Protein AF-A0A1X7UDE9-F1 (afdb_monomer)

pLDDT: mean 81.7, std 15.69, range [38.66, 97.62]

Radius of gyration: 35.69 Å; Cα contacts (8 Å, |Δi|>4): 20; chains: 1; bounding box: 23×48×109 Å

Solvent-accessible surface area (backbone atoms only — not comparable to full-atom values): 6302 Å² total; per-residue (Å²): 138,82,80,78,80,79,76,55,66,68,66,54,50,52,54,50,50,51,53,51,50,53,53,48,52,55,50,50,52,52,51,50,52,52,49,46,70,71,68,47,77,74,78,73,70,73,74,74,76,89,66,76,95,68,84,58,53,61,52,61,59,41,55,72,67,65,54,50,64,65,52,27,36,70,76,69,71,40,45,61,68,58,53,51,52,49,50,62,67,42,42,82,74,64,67,83,66,84,90,120

Foldseek 3Di:
DDDDPPDDVVNVVVVVVVVVVVVVVVVVVVVVVVCCVVVPDDPPPPPPPPDDDDDCCCVPPPVPPPDDQVNCCVVVVDGPVVVVVVCVVCCVVPVPPPPD

Secondary structure (DSSP, 8-state):
--------HHHHHHHHHHHHHHHHHHHHHHHHHHHHHHHSPP--PPPP-SS----SHIIIIIIHHH--HHHHHHHHSS-HHHHHHHHHHHHHHHGGGS--

Sequence (100 aa):
MELQKVKTPKKQIIRRLDILRRQATKRMIYVAMVMHSLLAPLPRRPKACWTVMRSSHWWECIVLQSFTDEDWVENFRISKPTFMFLCQHLKENIEWRILT

Organism: Amphimedon queenslandica (NCBI:txid400682)

Structure (mmCIF, N/CA/C/O backbone):
data_AF-A0A1X7UDE9-F1
#
_entry.id   AF-A0A1X7UDE9-F1
#
loop_
_atom_site.group_PDB
_atom_site.id
_atom_site.type_symbol
_atom_site.label_atom_id
_atom_site.label_alt_id
_atom_site.label_comp_id
_atom_site.label_asym_id
_atom_site.label_entity_id
_atom_site.label_seq_id
_atom_site.pdbx_PDB_ins_code
_atom_site.Cartn_x
_atom_site.Cartn_y
_atom_site.Cartn_z
_atom_site.occupancy
_atom_site.B_iso_or_equiv
_atom_site.auth_seq_id
_atom_site.auth_comp_id
_atom_site.auth_asym_id
_atom_site.auth_atom_id
_atom_site.pdbx_PDB_model_num
ATOM 1 N N . MET A 1 1 ? 4.413 14.213 82.340 1.00 38.66 1 MET A N 1
ATOM 2 C CA . MET A 1 1 ? 4.244 15.650 82.035 1.00 38.66 1 MET A CA 1
ATOM 3 C C . MET A 1 1 ? 4.334 15.816 80.523 1.00 38.66 1 MET A C 1
ATOM 5 O O . MET A 1 1 ? 5.400 16.103 79.998 1.00 38.66 1 MET A O 1
ATOM 9 N N . GLU A 1 2 ? 3.249 15.511 79.807 1.00 39.84 2 GLU A N 1
ATOM 10 C CA . GLU A 1 2 ? 3.216 15.628 78.345 1.00 39.84 2 GLU A CA 1
ATOM 11 C C . GLU A 1 2 ? 2.765 17.034 77.947 1.00 39.84 2 GLU A C 1
ATOM 13 O O . GLU A 1 2 ? 1.634 17.446 78.202 1.00 39.84 2 GLU A O 1
ATOM 18 N N . LEU A 1 3 ? 3.675 17.784 77.327 1.00 49.50 3 LEU A N 1
ATOM 19 C CA . LEU A 1 3 ? 3.386 19.076 76.718 1.00 49.50 3 LEU A CA 1
ATOM 20 C C . LEU A 1 3 ? 2.499 18.859 75.487 1.00 49.50 3 LEU A C 1
ATOM 22 O O . LEU A 1 3 ? 2.983 18.482 74.416 1.00 49.50 3 LEU A O 1
ATOM 26 N N . GLN A 1 4 ? 1.197 19.126 75.616 1.00 50.19 4 GLN A N 1
ATOM 27 C CA . GLN A 1 4 ? 0.316 19.214 74.455 1.00 50.19 4 GLN A CA 1
ATOM 28 C C . GLN A 1 4 ? 0.827 20.318 73.522 1.00 50.19 4 GLN A C 1
ATOM 30 O O . GLN A 1 4 ? 0.811 21.505 73.846 1.00 50.19 4 GLN A O 1
ATOM 35 N N . LYS A 1 5 ? 1.302 19.919 72.338 1.00 56.06 5 LYS A N 1
ATOM 36 C CA . LYS A 1 5 ? 1.748 20.834 71.282 1.00 56.06 5 LYS A CA 1
ATOM 37 C C . LYS A 1 5 ? 0.564 21.686 70.815 1.00 56.06 5 LYS A C 1
ATOM 39 O O . LYS A 1 5 ? -0.184 21.276 69.925 1.00 56.06 5 LYS A O 1
ATOM 44 N N . VAL A 1 6 ? 0.417 22.886 71.380 1.00 57.00 6 VAL A N 1
ATOM 45 C CA . VAL A 1 6 ? -0.551 23.898 70.934 1.00 57.00 6 VAL A CA 1
ATOM 46 C C . VAL A 1 6 ? -0.202 24.295 69.499 1.00 57.00 6 VAL A C 1
ATOM 48 O O . VAL A 1 6 ? 0.745 25.034 69.224 1.00 57.00 6 VAL A O 1
ATOM 51 N N . LYS A 1 7 ? -0.937 23.736 68.537 1.00 56.97 7 LYS A N 1
ATOM 52 C CA . LYS A 1 7 ? -0.755 24.027 67.113 1.00 56.97 7 LYS A CA 1
ATOM 53 C C . LYS A 1 7 ? -1.209 25.464 66.846 1.00 56.97 7 LYS A C 1
ATOM 55 O O . LYS A 1 7 ? -2.406 25.733 66.823 1.00 56.97 7 LYS A O 1
ATOM 60 N N . THR A 1 8 ? -0.272 26.371 66.581 1.00 59.00 8 THR A N 1
ATOM 61 C CA . THR A 1 8 ? -0.581 27.771 66.257 1.00 59.00 8 THR A CA 1
ATOM 62 C C . THR A 1 8 ? -1.496 27.882 65.025 1.00 59.00 8 THR A C 1
ATOM 64 O O . THR A 1 8 ? -1.239 27.228 64.006 1.00 59.00 8 THR A O 1
ATOM 67 N N . PRO A 1 9 ? -2.558 28.711 65.074 1.00 66.31 9 PRO A N 1
ATOM 68 C CA . PRO A 1 9 ? -3.625 28.728 64.066 1.00 66.31 9 PRO A CA 1
ATOM 69 C C . PRO A 1 9 ? -3.100 29.030 62.657 1.00 66.31 9 PRO A C 1
ATOM 71 O O . PRO A 1 9 ? -3.512 28.392 61.692 1.00 66.31 9 PRO A O 1
ATOM 74 N N . LYS A 1 10 ? -2.088 29.901 62.538 1.00 66.62 10 LYS A N 1
ATOM 75 C CA . LYS A 1 10 ? -1.439 30.242 61.261 1.00 66.62 10 LYS A CA 1
ATOM 76 C C . LYS A 1 10 ? -0.811 29.025 60.565 1.00 66.62 10 LYS A C 1
ATOM 78 O O . LYS A 1 10 ? -1.017 28.830 59.372 1.00 66.62 10 LYS A O 1
ATOM 83 N N . LYS A 1 11 ? -0.100 28.160 61.306 1.00 72.62 11 LYS A N 1
ATOM 84 C CA . LYS A 1 11 ? 0.524 26.943 60.746 1.00 72.62 11 LYS A CA 1
ATOM 85 C C . LYS A 1 11 ? -0.523 25.927 60.285 1.00 72.62 11 LYS A C 1
ATOM 87 O O . LYS A 1 11 ? -0.292 25.207 59.318 1.00 72.62 11 LYS A O 1
ATOM 92 N N . GLN A 1 12 ? -1.668 25.862 60.965 1.00 75.06 12 GLN A N 1
ATOM 93 C CA . GLN A 1 12 ? -2.774 24.993 60.560 1.00 75.06 12 GLN A CA 1
ATOM 94 C C . GLN A 1 12 ? -3.469 25.507 59.292 1.00 75.06 12 GLN A C 1
ATOM 96 O O . GLN A 1 12 ? -3.758 24.713 58.399 1.00 75.06 12 GLN A O 1
ATOM 101 N N . ILE A 1 13 ? -3.693 26.822 59.193 1.00 81.94 13 ILE A N 1
ATOM 102 C CA . ILE A 1 13 ? -4.314 27.464 58.026 1.00 81.94 13 ILE A CA 1
ATOM 103 C C . ILE A 1 13 ? -3.445 27.278 56.778 1.00 81.94 13 ILE A C 1
ATOM 105 O O . ILE A 1 13 ? -3.959 26.827 55.761 1.00 81.94 13 ILE A O 1
ATOM 109 N N . ILE A 1 14 ? -2.131 27.522 56.867 1.00 84.50 14 ILE A N 1
ATOM 110 C CA . ILE A 1 14 ? -1.201 27.328 55.737 1.00 84.50 14 ILE A CA 1
ATOM 111 C C . ILE A 1 14 ? -1.256 25.882 55.230 1.00 84.50 14 ILE A C 1
ATOM 113 O O . ILE A 1 14 ? -1.457 25.656 54.043 1.00 84.50 14 ILE A O 1
ATOM 117 N N . ARG A 1 15 ? -1.207 24.891 56.131 1.00 82.06 15 ARG A N 1
ATOM 118 C CA . ARG A 1 15 ? -1.314 23.470 55.749 1.00 82.06 15 ARG A CA 1
ATOM 119 C C . ARG A 1 15 ? -2.636 23.142 55.055 1.00 82.06 15 ARG A C 1
ATOM 121 O O . ARG A 1 15 ? -2.646 22.359 54.111 1.00 82.06 15 ARG A O 1
ATOM 128 N N . ARG A 1 16 ? -3.752 23.725 55.506 1.00 82.31 16 ARG A N 1
ATOM 129 C CA . ARG A 1 16 ? -5.065 23.545 54.864 1.00 82.31 16 ARG A CA 1
ATOM 130 C C . ARG A 1 16 ? -5.099 24.182 53.475 1.00 82.31 16 ARG A C 1
ATOM 132 O O . ARG A 1 16 ? -5.572 23.542 52.542 1.00 82.31 16 ARG A O 1
ATOM 139 N N . LEU A 1 17 ? -4.550 25.387 53.322 1.00 86.69 17 LEU A N 1
ATOM 140 C CA . LEU A 1 17 ? -4.415 26.053 52.024 1.00 86.69 17 LEU A CA 1
ATOM 141 C C . LEU A 1 17 ? -3.523 25.253 51.069 1.00 86.69 17 LEU A C 1
ATOM 143 O O . LEU A 1 17 ? -3.869 25.112 49.901 1.00 86.69 17 LEU A O 1
ATOM 147 N N . ASP A 1 18 ? -2.434 24.662 51.559 1.00 87.19 18 ASP A N 1
ATOM 148 C CA . ASP A 1 18 ? -1.560 23.802 50.757 1.00 87.19 18 ASP A CA 1
ATOM 149 C C . ASP A 1 18 ? -2.267 22.517 50.313 1.00 87.19 18 ASP A C 1
ATOM 151 O O . ASP A 1 18 ? -2.103 22.088 49.172 1.00 87.19 18 ASP A O 1
ATOM 155 N N . ILE A 1 19 ? -3.081 21.905 51.180 1.00 88.31 19 ILE A N 1
ATOM 156 C CA . ILE A 1 19 ? -3.893 20.731 50.825 1.00 88.31 19 ILE A CA 1
ATOM 157 C C . ILE A 1 19 ? -4.925 21.099 49.752 1.00 88.31 19 ILE A C 1
ATOM 159 O O . ILE A 1 19 ? -5.038 20.384 48.757 1.00 88.31 19 ILE A O 1
ATOM 163 N N . LEU A 1 20 ? -5.626 22.226 49.908 1.00 89.44 20 LEU A N 1
ATOM 164 C CA . LEU A 1 20 ? -6.602 22.712 48.926 1.00 89.44 20 LEU A CA 1
ATOM 165 C C . LEU A 1 20 ? -5.938 23.070 47.590 1.00 89.44 20 LEU A C 1
ATOM 167 O O . LEU A 1 20 ? -6.430 22.665 46.539 1.00 89.44 20 LEU A O 1
ATOM 171 N N . ARG A 1 21 ? -4.779 23.743 47.617 1.00 86.25 21 ARG A N 1
ATOM 172 C CA . ARG A 1 21 ? -3.965 24.017 46.421 1.00 86.25 21 ARG A CA 1
ATOM 173 C C . ARG A 1 21 ? -3.548 22.723 45.732 1.00 86.25 21 ARG A C 1
ATOM 175 O O . ARG A 1 21 ? -3.770 22.588 44.538 1.00 86.25 21 ARG A O 1
ATOM 182 N N . ARG A 1 22 ? -3.034 21.732 46.471 1.00 86.38 22 ARG A N 1
ATOM 183 C CA . ARG A 1 22 ? -2.663 20.415 45.915 1.00 86.38 22 ARG A CA 1
ATOM 184 C C . ARG A 1 22 ? -3.860 19.688 45.301 1.00 86.38 22 ARG A C 1
ATOM 186 O O . ARG A 1 22 ? -3.714 19.075 44.247 1.00 86.38 22 ARG A O 1
ATOM 193 N N . GLN A 1 23 ? -5.031 19.745 45.936 1.00 87.31 23 GLN A N 1
ATOM 194 C CA . GLN A 1 23 ? -6.265 19.171 45.390 1.00 87.31 23 GLN A CA 1
ATOM 195 C C . GLN A 1 23 ? -6.695 19.885 44.103 1.00 87.31 23 GLN A C 1
ATOM 197 O O . GLN A 1 23 ? -7.030 19.215 43.127 1.00 87.31 23 GLN A O 1
ATOM 202 N N . ALA A 1 24 ? -6.625 21.217 44.068 1.00 89.75 24 ALA A N 1
ATOM 203 C CA . ALA A 1 24 ? -6.916 22.009 42.877 1.00 89.75 24 ALA A CA 1
ATOM 204 C C . ALA A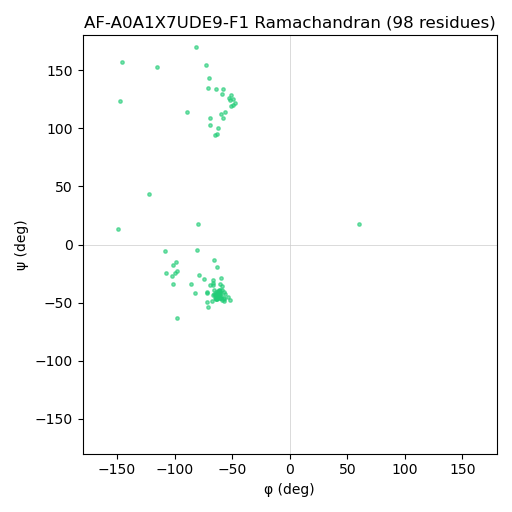 1 24 ? -5.933 21.704 41.736 1.00 89.75 24 ALA A C 1
ATOM 206 O O . ALA A 1 24 ? -6.368 21.447 40.619 1.00 89.75 24 ALA A O 1
ATOM 207 N N . THR A 1 25 ? -4.628 21.626 42.014 1.00 88.00 25 THR A N 1
ATOM 208 C CA . THR A 1 25 ? -3.610 21.261 41.017 1.00 88.00 25 THR A CA 1
ATOM 209 C C . THR A 1 25 ? -3.858 19.869 40.442 1.00 88.00 25 THR A C 1
ATOM 211 O O . THR A 1 25 ? -3.845 19.708 39.226 1.00 88.00 25 THR A O 1
ATOM 214 N N . LYS A 1 26 ? -4.154 18.865 41.281 1.00 92.38 26 LYS A N 1
ATOM 215 C CA . LYS A 1 26 ? -4.485 17.509 40.806 1.00 92.38 26 LYS A CA 1
ATOM 216 C C . LYS A 1 2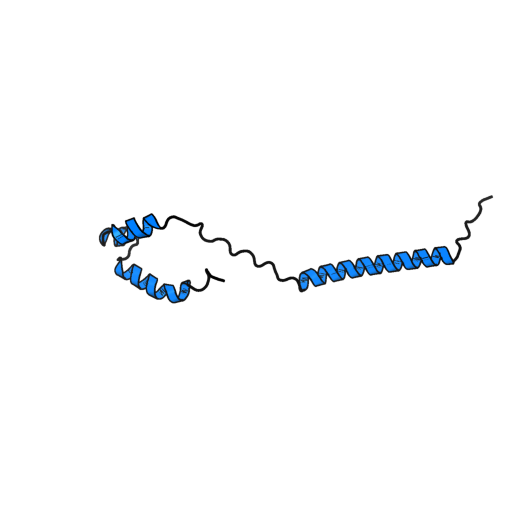6 ? -5.726 17.495 39.910 1.00 92.38 26 LYS A C 1
ATOM 218 O O . LYS A 1 26 ? -5.719 16.830 38.880 1.00 92.38 26 LYS A O 1
ATOM 223 N N . ARG A 1 27 ? -6.769 18.251 40.272 1.00 93.06 27 ARG A N 1
ATOM 224 C CA . ARG A 1 27 ? -7.980 18.405 39.448 1.00 93.06 27 ARG A CA 1
ATOM 225 C C . ARG A 1 27 ? -7.676 19.094 38.120 1.00 93.06 27 ARG A C 1
ATOM 227 O O . ARG A 1 27 ? -8.136 18.623 37.089 1.00 93.06 27 ARG A O 1
ATOM 234 N N . MET A 1 28 ? -6.873 20.158 38.130 1.00 95.06 28 MET A N 1
ATOM 235 C CA . MET A 1 28 ? -6.483 20.857 36.904 1.00 95.06 28 MET A CA 1
ATOM 236 C C . MET A 1 28 ? -5.646 19.977 35.978 1.00 95.06 28 MET A C 1
ATOM 238 O O . MET A 1 28 ? -5.888 19.981 34.779 1.00 95.06 28 MET A O 1
ATOM 242 N N . ILE A 1 29 ? -4.713 19.187 36.517 1.00 94.00 29 ILE A N 1
ATOM 243 C CA . ILE A 1 29 ? -3.933 18.221 35.729 1.00 94.00 29 ILE A CA 1
ATOM 244 C C . ILE A 1 29 ? -4.864 17.198 35.074 1.00 94.00 29 ILE A C 1
ATOM 246 O O . ILE A 1 29 ? -4.739 16.938 33.882 1.00 94.00 29 ILE A O 1
ATOM 250 N N . TYR A 1 30 ? -5.822 16.655 35.828 1.00 95.25 30 TYR A N 1
ATOM 251 C CA . TYR A 1 30 ? -6.804 15.718 35.286 1.00 95.25 30 TYR A CA 1
ATOM 252 C C . TYR A 1 30 ? -7.643 16.344 34.160 1.00 95.25 30 TYR A C 1
ATOM 254 O O . TYR A 1 30 ? -7.773 15.756 33.089 1.00 95.25 30 TYR A O 1
ATOM 262 N N . VAL A 1 31 ? -8.147 17.566 34.358 1.00 95.75 31 VAL A N 1
ATOM 263 C CA . VAL A 1 31 ? -8.877 18.303 33.314 1.00 95.75 31 VAL A CA 1
ATOM 264 C C . VAL A 1 31 ? -7.986 18.557 32.099 1.00 95.75 31 VAL A C 1
ATOM 266 O O . VAL A 1 31 ? -8.427 18.332 30.980 1.00 95.75 31 VAL A O 1
ATOM 269 N N . ALA A 1 32 ? -6.727 18.955 32.288 1.00 94.44 32 ALA A N 1
ATOM 270 C CA . ALA A 1 32 ? -5.786 19.168 31.191 1.00 94.44 32 ALA A CA 1
ATOM 271 C C . ALA A 1 32 ? -5.522 17.880 30.393 1.00 94.44 32 ALA A C 1
ATOM 273 O O . ALA A 1 32 ? -5.465 17.938 29.169 1.00 94.44 32 ALA A O 1
ATOM 274 N N . MET A 1 33 ? -5.426 16.720 31.054 1.00 92.00 33 MET A N 1
ATOM 275 C CA . MET A 1 33 ? -5.300 15.418 30.385 1.00 92.00 33 MET A CA 1
ATOM 276 C C . MET A 1 33 ? -6.537 15.088 29.541 1.00 92.00 33 MET A C 1
ATOM 278 O O . MET A 1 33 ? -6.397 14.703 28.381 1.00 92.00 33 MET A O 1
ATOM 282 N N . VAL A 1 34 ? -7.742 15.285 30.087 1.00 93.38 34 VAL A N 1
ATOM 283 C CA . VAL A 1 34 ? -9.000 15.060 29.355 1.00 93.38 34 VAL A CA 1
ATOM 284 C C . VAL A 1 34 ? -9.123 16.032 28.181 1.00 93.38 34 VAL A C 1
ATOM 286 O O . VAL A 1 34 ? -9.375 15.610 27.057 1.00 93.38 34 VAL A O 1
ATOM 289 N N . MET A 1 35 ? -8.860 17.319 28.396 1.00 93.44 35 MET A N 1
ATOM 290 C CA . MET A 1 35 ? -8.883 18.328 27.335 1.00 93.44 35 MET A CA 1
ATOM 291 C C . MET A 1 35 ? -7.850 18.030 26.251 1.00 93.44 35 MET A C 1
ATOM 293 O O . MET A 1 35 ? -8.165 18.152 25.074 1.00 93.44 35 MET A O 1
ATOM 297 N N . HIS A 1 36 ? -6.653 17.570 26.619 1.00 87.75 36 HIS A N 1
ATOM 298 C CA . HIS A 1 36 ? -5.664 17.117 25.649 1.00 87.75 36 HIS A CA 1
ATOM 299 C C . HIS A 1 36 ? -6.174 15.906 24.862 1.00 87.75 36 HIS A C 1
ATOM 301 O O . HIS A 1 36 ? -6.055 15.903 23.648 1.00 87.75 36 HIS A O 1
ATOM 307 N N . SER A 1 37 ? -6.821 14.923 25.495 1.00 82.81 37 SER A N 1
ATOM 308 C CA . SER A 1 37 ? -7.395 13.781 24.762 1.00 82.81 37 SER A CA 1
ATOM 309 C C . SER A 1 37 ? -8.565 14.144 23.839 1.00 82.81 37 SER A C 1
ATOM 311 O O . SER A 1 37 ? -8.749 13.489 22.818 1.00 82.81 37 SER A O 1
ATOM 313 N N . LEU A 1 38 ? -9.347 15.174 24.183 1.00 86.56 38 LEU A N 1
ATOM 314 C CA . LEU A 1 38 ? -10.518 15.608 23.413 1.00 86.56 38 LEU A CA 1
ATOM 315 C C . LEU A 1 38 ? -10.159 16.586 22.288 1.00 86.56 38 LEU A C 1
ATOM 317 O O . LEU A 1 38 ? -10.816 16.589 21.252 1.00 86.56 38 LEU A O 1
ATOM 321 N N . LEU A 1 39 ? -9.151 17.435 22.506 1.00 86.88 39 LEU A N 1
ATOM 322 C CA . LEU A 1 39 ? -8.749 18.490 21.573 1.00 86.88 39 LEU A CA 1
ATOM 323 C C . LEU A 1 39 ? -7.509 18.135 20.751 1.00 86.88 39 LEU A C 1
ATOM 325 O O . LEU A 1 39 ? -7.259 18.789 19.738 1.00 86.88 39 LEU A O 1
ATOM 329 N N . ALA A 1 40 ? -6.708 17.146 21.164 1.00 83.00 40 ALA A N 1
ATOM 330 C CA . ALA A 1 40 ? -5.586 16.709 20.349 1.00 83.00 40 ALA A CA 1
ATOM 331 C C . ALA A 1 40 ? -6.120 16.119 19.036 1.00 83.00 40 ALA A C 1
ATOM 333 O O . ALA A 1 40 ? -7.036 15.290 19.057 1.00 83.00 40 ALA A O 1
ATOM 334 N N . PRO A 1 41 ? -5.534 16.496 17.888 1.00 78.88 41 PRO A N 1
ATOM 335 C CA . PRO A 1 41 ? -5.779 15.786 16.648 1.00 78.88 41 PRO A CA 1
ATOM 336 C C . PRO A 1 41 ? -5.508 14.303 16.887 1.00 78.88 41 PRO A C 1
ATOM 338 O O . PRO A 1 41 ? -4.427 13.942 17.360 1.00 78.88 41 PRO A O 1
ATOM 341 N N . LEU A 1 42 ? -6.478 13.442 16.567 1.00 75.75 42 LEU A N 1
ATOM 342 C CA . LEU A 1 42 ? -6.227 12.006 16.546 1.00 75.75 42 LEU A CA 1
ATOM 343 C C . LEU A 1 42 ? -4.979 11.780 15.686 1.00 75.75 42 LEU A C 1
ATOM 345 O O . LEU A 1 42 ? -4.934 12.310 14.566 1.00 75.75 42 LEU A O 1
ATOM 349 N N . PRO A 1 43 ? -3.963 11.038 16.168 1.00 69.69 43 PRO A N 1
ATOM 350 C CA . PRO A 1 43 ? -2.833 10.705 15.327 1.00 69.69 43 PRO A CA 1
ATOM 351 C C . PRO A 1 43 ? -3.410 10.001 14.106 1.00 69.69 43 PRO A C 1
ATOM 353 O O . PRO A 1 43 ? -4.011 8.928 14.218 1.00 69.69 43 PRO A O 1
ATOM 356 N N . ARG A 1 44 ? -3.286 10.637 12.934 1.00 67.06 44 ARG A N 1
ATOM 357 C CA . ARG A 1 44 ? -3.583 9.967 11.675 1.00 67.06 44 ARG A CA 1
ATOM 358 C C . ARG A 1 44 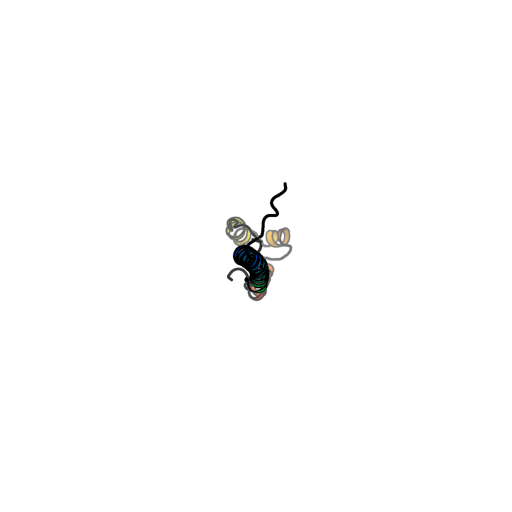? -2.651 8.774 11.677 1.00 67.06 44 ARG A C 1
ATOM 360 O O . ARG A 1 44 ? -1.438 8.962 11.601 1.00 67.06 44 ARG A O 1
ATOM 367 N N . ARG A 1 45 ? -3.196 7.563 11.849 1.00 70.44 45 ARG A N 1
ATOM 368 C CA . ARG A 1 45 ? -2.405 6.349 11.657 1.00 70.44 45 ARG A CA 1
ATOM 369 C C . ARG A 1 45 ? -1.722 6.544 10.307 1.00 70.44 45 ARG A C 1
ATOM 371 O O . ARG A 1 45 ? -2.458 6.785 9.341 1.00 70.44 45 ARG A O 1
ATOM 378 N N . PRO A 1 46 ? -0.378 6.540 10.226 1.00 66.12 46 PRO A N 1
ATOM 379 C CA . PRO A 1 46 ? 0.267 6.590 8.929 1.00 66.12 46 PRO A CA 1
ATOM 380 C C . PRO A 1 46 ? -0.382 5.47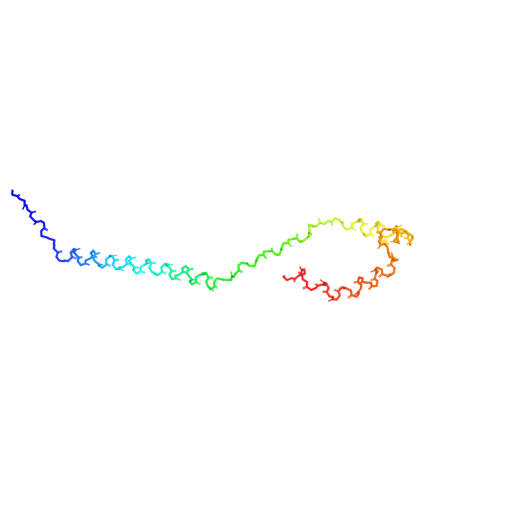6 8.120 1.00 66.12 46 PRO A C 1
ATOM 382 O O . PRO A 1 46 ? -0.511 4.353 8.621 1.00 66.12 46 PRO A O 1
ATOM 385 N N . LYS A 1 47 ? -0.939 5.832 6.953 1.00 67.25 47 LYS A N 1
ATOM 386 C CA . LYS A 1 47 ? -1.577 4.856 6.068 1.00 67.25 47 LYS A CA 1
ATOM 387 C C . LYS A 1 47 ? -0.585 3.703 5.979 1.00 67.25 47 LYS A C 1
ATOM 389 O O . LYS A 1 47 ? 0.579 3.949 5.665 1.00 67.25 47 LYS A O 1
ATOM 394 N N . ALA A 1 48 ? -1.012 2.495 6.358 1.00 67.56 48 ALA A N 1
ATOM 395 C CA . ALA A 1 48 ? -0.155 1.328 6.240 1.00 67.56 48 ALA A CA 1
ATOM 396 C C . ALA A 1 48 ? 0.408 1.357 4.819 1.00 67.56 48 ALA A C 1
ATOM 398 O O . ALA A 1 48 ? -0.354 1.550 3.870 1.00 67.56 48 ALA A O 1
ATOM 399 N N . CYS A 1 49 ? 1.732 1.321 4.690 1.00 65.00 49 CYS A N 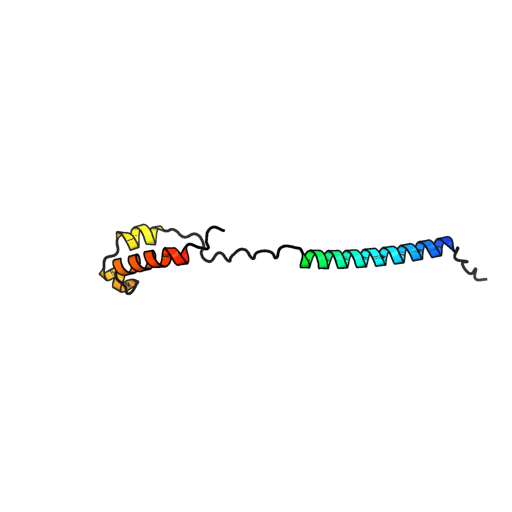1
ATOM 400 C CA . CYS A 1 49 ? 2.370 1.331 3.388 1.00 65.00 49 CYS A CA 1
ATOM 401 C C . CYS A 1 49 ? 1.950 0.029 2.700 1.00 65.00 49 CYS A C 1
ATOM 403 O O . CYS A 1 49 ? 2.509 -1.027 2.983 1.00 65.00 49 CYS A O 1
ATOM 405 N N . TRP A 1 50 ? 0.886 0.091 1.891 1.00 68.19 50 TRP A N 1
ATOM 406 C CA . TRP A 1 50 ? 0.279 -1.083 1.258 1.00 68.19 50 TRP A CA 1
ATOM 407 C C . TRP A 1 50 ? 1.254 -1.766 0.294 1.00 68.19 50 TRP A C 1
ATOM 409 O O . TRP A 1 50 ? 1.102 -2.952 0.019 1.00 68.19 50 TRP A O 1
ATOM 419 N N . THR A 1 51 ? 2.291 -1.044 -0.147 1.00 68.38 51 THR A N 1
ATOM 420 C CA . THR A 1 51 ? 3.313 -1.549 -1.061 1.00 68.38 51 THR A CA 1
ATOM 421 C C . THR A 1 51 ? 4.664 -0.894 -0.770 1.00 68.38 51 THR A C 1
ATOM 423 O O . THR A 1 51 ? 4.792 0.325 -0.820 1.00 68.38 51 THR A O 1
ATOM 426 N N . VAL A 1 52 ? 5.696 -1.701 -0.505 1.00 74.44 52 VAL A N 1
ATOM 427 C CA . VAL A 1 52 ? 7.100 -1.245 -0.489 1.00 74.44 52 VAL A CA 1
ATOM 428 C C . VAL A 1 52 ? 7.530 -0.924 -1.919 1.00 74.44 52 VAL A C 1
ATOM 430 O O . VAL A 1 52 ? 7.145 -1.649 -2.831 1.00 74.44 52 VAL A O 1
ATOM 433 N N . MET A 1 53 ? 8.352 0.106 -2.123 1.00 72.62 53 MET A N 1
ATOM 434 C CA . MET A 1 53 ? 8.921 0.424 -3.436 1.00 72.62 53 MET A CA 1
ATOM 435 C C . MET A 1 53 ? 9.578 -0.824 -4.055 1.00 72.62 53 MET A C 1
ATOM 437 O O . MET A 1 53 ? 10.490 -1.414 -3.474 1.00 72.62 53 MET A O 1
ATOM 441 N N . ARG A 1 54 ? 9.077 -1.259 -5.215 1.00 78.69 54 ARG A N 1
ATOM 442 C CA . ARG A 1 54 ? 9.623 -2.375 -6.001 1.00 78.69 54 ARG A CA 1
ATOM 443 C C . ARG A 1 54 ? 10.136 -1.836 -7.330 1.00 78.69 54 ARG A C 1
ATOM 445 O O . ARG A 1 54 ? 9.637 -0.828 -7.819 1.00 78.69 54 ARG A O 1
ATOM 452 N N . SER A 1 55 ? 11.114 -2.525 -7.909 1.00 85.81 55 SER A N 1
ATOM 453 C CA . SER A 1 55 ? 11.537 -2.255 -9.283 1.00 85.81 55 SER A CA 1
ATOM 454 C C . SER A 1 55 ? 10.354 -2.437 -10.234 1.00 85.81 55 SER A C 1
ATOM 456 O O . SER A 1 55 ? 9.696 -3.479 -10.202 1.00 85.81 55 SER A O 1
ATOM 458 N N . SER A 1 56 ? 10.103 -1.444 -11.087 1.00 88.88 56 SER A N 1
ATOM 459 C CA . SER A 1 56 ? 9.108 -1.532 -12.156 1.00 88.88 56 SER A CA 1
ATOM 460 C C . SER A 1 56 ? 9.629 -2.273 -13.390 1.00 88.88 56 SER A C 1
ATOM 462 O O . SER A 1 56 ? 8.851 -2.555 -14.293 1.00 88.88 56 SER A O 1
ATOM 464 N N . HIS A 1 57 ? 10.909 -2.669 -13.411 1.00 92.19 57 HIS A N 1
ATOM 465 C CA . HIS A 1 57 ? 11.565 -3.286 -14.567 1.00 92.19 57 HIS A CA 1
ATOM 466 C C . HIS A 1 57 ? 10.851 -4.542 -15.081 1.00 92.19 57 HIS A C 1
ATOM 468 O O . HIS A 1 57 ? 10.684 -4.701 -16.287 1.00 92.19 57 HIS A O 1
ATOM 474 N N . TRP A 1 58 ? 10.389 -5.420 -14.181 1.00 92.56 58 TRP A N 1
ATOM 475 C CA . TRP A 1 58 ? 9.635 -6.607 -14.593 1.00 92.56 58 TRP A CA 1
ATOM 476 C C . TRP A 1 58 ? 8.357 -6.222 -15.343 1.00 92.56 58 TRP A C 1
ATOM 478 O O . TRP A 1 58 ? 8.047 -6.788 -16.385 1.00 92.56 58 TRP A O 1
ATOM 488 N N . TRP A 1 59 ? 7.642 -5.209 -14.863 1.00 92.75 59 TRP A N 1
ATOM 489 C CA . TRP A 1 59 ? 6.436 -4.753 -15.535 1.00 92.75 59 TRP A CA 1
ATOM 490 C C . TRP A 1 59 ? 6.759 -4.032 -16.850 1.00 92.75 59 TRP A C 1
ATOM 492 O O . TRP A 1 59 ? 6.263 -4.409 -17.907 1.00 92.75 59 TRP A O 1
ATOM 502 N N . GLU A 1 60 ? 7.627 -3.024 -16.801 1.00 92.94 60 GLU A N 1
ATOM 503 C CA . GLU A 1 60 ? 7.896 -2.115 -17.918 1.00 92.94 60 GLU A CA 1
ATOM 504 C C . GLU A 1 60 ? 8.692 -2.757 -19.057 1.00 92.94 60 GLU A C 1
ATOM 506 O O . GLU A 1 60 ? 8.380 -2.520 -20.222 1.00 92.94 60 GLU A O 1
ATOM 511 N N . CYS A 1 61 ? 9.702 -3.571 -18.747 1.00 92.94 61 CYS A N 1
ATOM 512 C CA . CYS A 1 61 ? 10.618 -4.122 -19.750 1.00 92.94 61 CYS A CA 1
ATOM 513 C C . CYS A 1 61 ? 10.310 -5.579 -20.107 1.00 92.94 61 CYS A C 1
ATOM 515 O O . CYS A 1 61 ? 10.617 -6.014 -21.212 1.00 92.94 61 CYS A O 1
ATOM 517 N N . ILE A 1 62 ? 9.705 -6.349 -19.199 1.00 93.81 62 ILE A N 1
ATOM 518 C CA . ILE A 1 62 ? 9.419 -7.766 -19.463 1.00 93.81 62 ILE A CA 1
ATOM 519 C C . ILE A 1 62 ? 7.968 -7.912 -19.915 1.00 93.81 62 ILE A C 1
ATOM 521 O O . ILE A 1 62 ? 7.720 -8.242 -21.072 1.00 93.81 62 ILE A O 1
ATOM 525 N N . VAL A 1 63 ? 7.004 -7.580 -19.055 1.00 94.94 63 VAL A N 1
ATOM 526 C CA . VAL A 1 63 ? 5.579 -7.789 -19.360 1.00 94.94 63 VAL A CA 1
ATOM 527 C C . VAL A 1 63 ? 5.090 -6.874 -20.487 1.00 94.94 63 VAL A C 1
ATOM 529 O O . VAL A 1 63 ? 4.464 -7.333 -21.440 1.00 94.94 63 VAL A O 1
ATOM 532 N N . LEU A 1 64 ? 5.369 -5.570 -20.424 1.00 93.12 64 LEU A N 1
ATOM 533 C CA . LEU A 1 64 ? 4.834 -4.632 -21.416 1.00 93.12 64 LEU A CA 1
ATOM 534 C C . LEU A 1 64 ? 5.525 -4.712 -22.782 1.00 93.12 64 LEU A C 1
ATOM 536 O O . LEU A 1 64 ? 4.871 -4.431 -23.790 1.00 93.12 64 LEU A O 1
ATOM 540 N N . GLN 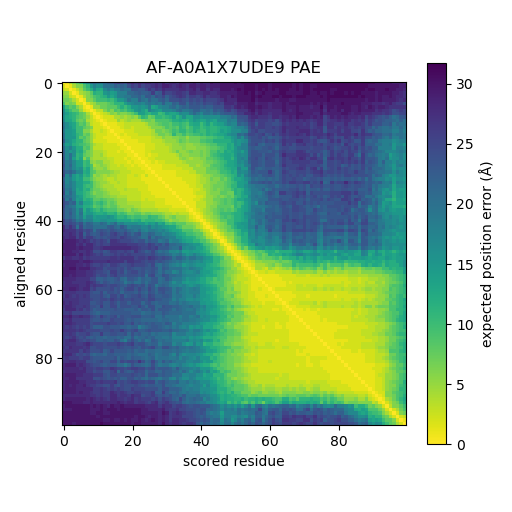A 1 65 ? 6.808 -5.074 -22.826 1.00 93.06 65 GLN A N 1
ATOM 541 C CA . GLN A 1 65 ? 7.602 -5.066 -24.060 1.00 93.06 65 GLN A CA 1
ATOM 542 C C . GLN A 1 65 ? 7.785 -6.450 -24.686 1.00 93.06 65 GLN A C 1
ATOM 544 O O . GLN A 1 65 ? 7.832 -6.528 -25.909 1.00 93.06 65 GLN A O 1
ATOM 549 N N . SER A 1 66 ? 7.881 -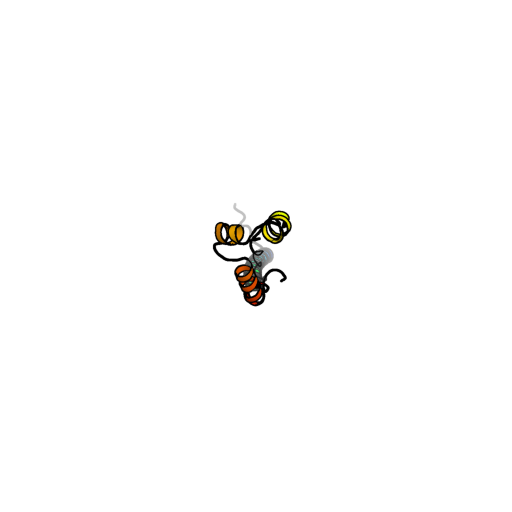7.518 -23.885 1.00 94.38 66 SER A N 1
ATOM 550 C CA . SER A 1 66 ? 8.305 -8.836 -24.384 1.00 94.38 66 SER A CA 1
ATOM 551 C C . SER A 1 66 ? 7.186 -9.879 -24.466 1.00 94.38 66 SER A C 1
ATOM 553 O O . SER A 1 66 ? 7.318 -10.808 -25.252 1.00 94.38 66 SER A O 1
ATOM 555 N N . PHE A 1 67 ? 6.105 -9.753 -23.686 1.00 96.44 67 PHE A N 1
ATOM 556 C CA . PHE A 1 67 ? 5.015 -10.744 -23.696 1.00 96.44 67 PHE A CA 1
ATOM 557 C C . PHE A 1 67 ? 4.199 -10.682 -24.992 1.00 96.44 67 PHE A C 1
ATOM 559 O O . PHE A 1 67 ? 3.783 -9.590 -25.409 1.00 96.44 67 PHE A O 1
ATOM 566 N N . THR A 1 68 ? 3.909 -11.851 -25.568 1.00 96.50 68 THR A N 1
ATOM 567 C CA . THR A 1 68 ? 2.984 -12.010 -26.702 1.00 96.50 68 THR A CA 1
ATOM 568 C C . THR A 1 68 ? 1.526 -12.049 -26.241 1.00 96.50 68 THR A C 1
ATOM 570 O O . THR A 1 68 ? 1.236 -12.136 -25.048 1.00 96.50 68 THR A O 1
ATOM 573 N N . ASP A 1 69 ? 0.573 -11.986 -27.174 1.00 95.62 69 ASP A N 1
ATOM 574 C CA . ASP A 1 69 ? -0.853 -12.048 -26.833 1.00 95.62 69 ASP A CA 1
ATOM 575 C C . ASP A 1 69 ? -1.229 -13.364 -26.127 1.00 95.62 69 ASP A C 1
ATOM 577 O O . ASP A 1 69 ? -2.060 -13.356 -25.213 1.00 95.62 69 ASP A O 1
ATOM 581 N N . GLU A 1 70 ? -0.576 -14.474 -26.481 1.00 96.88 70 GLU A N 1
ATOM 582 C CA . GLU A 1 70 ? -0.724 -15.764 -25.804 1.00 96.88 70 GLU A CA 1
ATOM 583 C C . GLU A 1 70 ? -0.222 -15.695 -24.361 1.00 96.88 70 GLU A C 1
ATOM 585 O O . GLU A 1 70 ? -0.946 -16.113 -23.456 1.00 96.88 70 GLU A O 1
ATOM 590 N N . ASP A 1 71 ? 0.953 -15.097 -24.127 1.00 97.31 71 ASP A N 1
ATOM 591 C CA . ASP A 1 71 ? 1.493 -14.909 -22.775 1.00 97.31 71 ASP A CA 1
ATOM 592 C C . ASP A 1 71 ? 0.529 -14.087 -21.912 1.00 97.31 71 ASP A C 1
ATOM 594 O O . ASP A 1 71 ? 0.334 -14.378 -20.728 1.00 97.31 71 ASP A O 1
ATOM 598 N N . TRP A 1 72 ? -0.110 -13.066 -22.491 1.00 97.12 72 TRP A N 1
ATOM 599 C CA . TRP A 1 72 ? -1.105 -12.254 -21.792 1.00 97.12 72 TRP A CA 1
ATOM 600 C C . TRP A 1 72 ? -2.335 -13.073 -21.389 1.00 97.12 72 TRP A C 1
ATOM 602 O O . TRP A 1 72 ? -2.758 -13.032 -20.227 1.00 97.12 72 TRP A O 1
ATOM 612 N N . VAL A 1 73 ? -2.878 -13.864 -22.314 1.00 97.00 73 VAL A N 1
ATOM 613 C CA . VAL A 1 73 ? -4.026 -14.738 -22.041 1.00 97.00 73 VAL A CA 1
ATOM 614 C C . VAL A 1 73 ? -3.660 -15.854 -21.058 1.00 97.00 73 VAL A C 1
ATOM 616 O O . VAL A 1 73 ? -4.480 -16.217 -20.214 1.00 97.00 73 VAL A O 1
ATOM 619 N N . GLU A 1 74 ? -2.443 -16.385 -21.098 1.00 97.44 74 GLU A N 1
ATOM 620 C CA . GLU A 1 74 ? -2.005 -17.431 -20.177 1.00 97.44 74 GLU A CA 1
ATOM 621 C C . GLU A 1 74 ? -1.797 -16.895 -18.753 1.00 97.44 74 GLU A C 1
ATOM 623 O O . GLU A 1 74 ? -2.341 -17.458 -17.796 1.00 97.44 74 GLU A O 1
ATOM 628 N N . ASN A 1 75 ? -1.068 -15.785 -18.609 1.00 96.62 75 ASN A N 1
ATOM 629 C CA . ASN A 1 75 ? -0.665 -15.245 -17.308 1.00 96.62 75 ASN A CA 1
ATOM 630 C C . ASN A 1 75 ? -1.763 -14.403 -16.645 1.00 96.62 75 ASN A C 1
ATOM 632 O O . ASN A 1 75 ? -1.986 -14.514 -15.439 1.00 96.62 75 ASN A O 1
ATOM 636 N N . PHE A 1 76 ? -2.461 -13.567 -17.417 1.00 96.12 76 PHE A N 1
ATOM 637 C CA . PHE A 1 76 ? -3.444 -12.609 -16.896 1.00 96.12 76 PHE A CA 1
ATOM 638 C C . PHE A 1 76 ? -4.891 -12.986 -17.216 1.00 96.12 76 PHE A C 1
ATOM 640 O O . PHE A 1 76 ? -5.809 -12.324 -16.731 1.00 96.12 76 PHE A O 1
ATOM 647 N N . ARG A 1 77 ? -5.113 -14.049 -18.006 1.00 97.62 77 ARG A N 1
ATOM 648 C CA . ARG A 1 77 ? -6.449 -14.522 -18.428 1.00 97.62 77 ARG A CA 1
ATOM 649 C C . ARG A 1 77 ? -7.247 -13.496 -19.228 1.00 97.62 77 ARG A C 1
ATOM 651 O O . ARG A 1 77 ? -8.454 -13.652 -19.391 1.00 97.62 77 ARG A O 1
ATOM 658 N N . ILE A 1 78 ? -6.566 -12.479 -19.753 1.00 96.62 78 ILE A N 1
ATOM 659 C CA . ILE A 1 78 ? -7.124 -11.435 -20.607 1.00 96.62 78 ILE A CA 1
ATOM 660 C C . ILE A 1 78 ? -6.087 -10.996 -21.637 1.00 96.62 78 ILE A C 1
ATOM 662 O O . ILE A 1 78 ? -4.886 -11.131 -21.417 1.00 96.62 78 ILE A O 1
ATOM 666 N N . SER A 1 79 ? -6.549 -10.435 -22.751 1.00 96.75 79 SER A N 1
ATOM 667 C CA . SER A 1 79 ? -5.656 -9.860 -23.754 1.00 96.75 79 SER A CA 1
ATOM 668 C C . SER A 1 79 ? -5.045 -8.540 -23.267 1.00 96.75 79 SER A C 1
ATOM 670 O O . SER A 1 79 ? -5.642 -7.809 -22.463 1.00 96.75 79 SER A O 1
ATOM 672 N N . LYS A 1 80 ? -3.868 -8.195 -23.801 1.00 95.31 80 LYS A N 1
ATOM 673 C CA . LYS A 1 80 ? -3.184 -6.926 -23.511 1.00 95.31 80 LYS A CA 1
ATOM 674 C C . LYS A 1 80 ? -4.076 -5.695 -23.748 1.00 95.31 80 LYS A C 1
ATOM 676 O O . LYS A 1 80 ? -4.115 -4.835 -22.864 1.00 95.31 80 LYS A O 1
ATOM 681 N N . PRO A 1 81 ? -4.841 -5.582 -24.856 1.00 96.38 81 PRO A N 1
ATOM 682 C CA . PRO A 1 81 ? -5.726 -4.436 -25.068 1.00 96.38 81 PRO A CA 1
ATOM 683 C C . PRO A 1 81 ? -6.828 -4.322 -24.010 1.00 96.38 81 PRO A C 1
ATOM 685 O O . PRO A 1 81 ? -7.099 -3.223 -23.529 1.00 96.38 81 PRO A O 1
ATOM 688 N N . THR A 1 82 ? -7.434 -5.442 -23.599 1.00 97.00 82 THR A N 1
ATOM 689 C CA . THR A 1 82 ? -8.464 -5.442 -22.551 1.00 97.00 82 THR A CA 1
ATOM 690 C C . THR A 1 82 ? -7.881 -5.022 -21.206 1.00 97.00 82 THR A C 1
ATOM 692 O O . THR A 1 82 ? -8.486 -4.200 -20.519 1.00 97.00 82 THR A O 1
ATOM 695 N N . PHE A 1 83 ? -6.691 -5.513 -20.846 1.00 94.94 83 PHE A N 1
ATOM 696 C CA . PHE A 1 83 ? -5.996 -5.069 -19.635 1.00 94.94 83 PHE A CA 1
ATOM 697 C C . PHE A 1 83 ? -5.777 -3.548 -19.644 1.00 94.94 83 PHE A C 1
ATOM 699 O O . PHE A 1 83 ? -6.126 -2.861 -18.684 1.00 94.94 83 PHE A O 1
ATOM 706 N N . MET A 1 84 ? -5.259 -3.004 -20.750 1.00 94.50 84 MET A N 1
ATOM 707 C CA . MET A 1 84 ? -4.997 -1.566 -20.886 1.00 94.50 84 MET A CA 1
ATOM 708 C C . MET A 1 84 ? -6.273 -0.727 -20.806 1.00 94.50 84 MET A C 1
ATOM 710 O O . MET A 1 84 ? -6.301 0.289 -20.109 1.00 94.50 84 MET A O 1
ATOM 714 N N . PHE A 1 85 ? -7.342 -1.179 -21.464 1.00 95.25 85 PHE A N 1
ATOM 715 C CA . PHE A 1 85 ? -8.658 -0.552 -21.390 1.00 95.25 85 PHE A CA 1
ATOM 716 C C . PHE A 1 85 ? -9.164 -0.475 -19.943 1.00 95.25 85 PHE A C 1
ATOM 718 O O . PHE A 1 85 ? -9.616 0.585 -19.502 1.00 95.25 85 PHE A O 1
ATOM 725 N N . LEU A 1 86 ? -9.042 -1.568 -19.183 1.00 93.38 86 LEU A N 1
ATOM 726 C CA . LEU A 1 86 ? -9.426 -1.599 -17.771 1.00 93.38 86 LEU A CA 1
ATOM 727 C C . LEU A 1 86 ? -8.581 -0.630 -16.943 1.00 93.38 86 LEU A C 1
ATOM 729 O O . LEU A 1 86 ? -9.139 0.149 -16.172 1.00 93.38 86 LEU A O 1
ATOM 733 N N . CYS A 1 87 ? -7.257 -0.621 -17.124 1.00 90.62 87 CYS A N 1
ATOM 734 C CA . CYS A 1 87 ? -6.379 0.322 -16.430 1.00 90.62 87 CYS A CA 1
ATOM 735 C C . CYS A 1 87 ? -6.767 1.779 -16.696 1.00 90.62 87 CYS A C 1
ATOM 737 O O . CYS A 1 87 ? -6.773 2.577 -15.761 1.00 90.62 87 CYS A O 1
ATOM 739 N N . GLN A 1 88 ? -7.129 2.124 -17.933 1.00 90.62 88 GLN A N 1
ATOM 740 C CA . GLN A 1 88 ? -7.565 3.475 -18.282 1.00 90.62 88 GLN A CA 1
ATOM 741 C C . GLN A 1 88 ? -8.859 3.871 -17.555 1.00 90.62 88 GLN A C 1
ATOM 743 O O . GLN A 1 88 ? -8.915 4.952 -16.978 1.00 90.62 88 GLN A O 1
ATOM 748 N N . HIS A 1 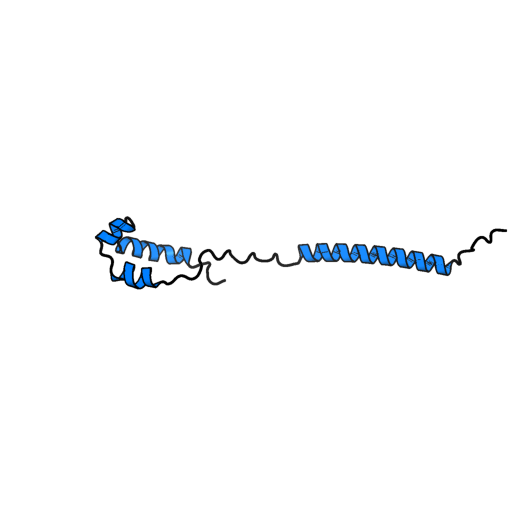89 ? -9.859 2.986 -17.513 1.00 90.19 89 HIS A N 1
ATOM 749 C CA . HIS A 1 89 ? -11.136 3.247 -16.827 1.00 90.19 89 HIS A CA 1
ATOM 750 C C . HIS A 1 89 ? -10.991 3.291 -15.303 1.00 90.19 89 HIS A C 1
ATOM 752 O O . HIS A 1 89 ? -11.667 4.049 -14.605 1.00 90.19 89 HIS A O 1
ATOM 758 N N . LEU A 1 90 ? -10.101 2.461 -14.763 1.00 88.44 90 LEU A N 1
ATOM 759 C CA . LEU A 1 90 ? -9.863 2.389 -13.330 1.00 88.44 90 LEU A CA 1
ATOM 760 C C . LEU A 1 90 ? -8.978 3.528 -12.828 1.00 88.44 90 LEU A C 1
ATOM 762 O O . LEU A 1 90 ? -9.107 3.900 -11.663 1.00 88.44 90 LEU A O 1
ATOM 766 N N . LYS A 1 91 ? -8.116 4.107 -13.675 1.00 83.50 91 LYS A N 1
ATOM 767 C CA . LYS A 1 91 ? -7.211 5.197 -13.288 1.00 83.50 91 LYS A CA 1
ATOM 768 C C . LYS A 1 91 ? -7.967 6.339 -12.608 1.00 83.50 91 LYS A C 1
ATOM 770 O O . LYS A 1 91 ? -7.611 6.716 -11.497 1.00 83.50 91 LYS A O 1
ATOM 775 N N . GLU A 1 92 ? -9.072 6.784 -13.198 1.00 77.88 92 GLU A N 1
ATOM 776 C CA . GLU A 1 92 ? -9.901 7.880 -12.674 1.00 77.88 92 GLU A CA 1
ATOM 777 C C . GLU A 1 92 ? -10.464 7.603 -11.267 1.00 77.88 92 GLU A C 1
ATOM 779 O O . GLU A 1 92 ? -10.666 8.521 -10.473 1.00 77.88 92 GLU A O 1
ATOM 784 N N . ASN A 1 93 ? -10.672 6.327 -10.930 1.00 75.44 93 ASN A N 1
ATOM 785 C CA . ASN A 1 93 ? -11.271 5.894 -9.668 1.00 75.44 93 ASN A CA 1
ATOM 786 C C . ASN A 1 93 ? -10.232 5.465 -8.616 1.00 75.44 93 ASN A C 1
ATOM 788 O O . ASN A 1 93 ? -10.520 5.483 -7.418 1.00 75.44 93 ASN A O 1
ATOM 792 N N . ILE A 1 94 ? -9.025 5.076 -9.040 1.00 74.50 94 ILE A N 1
ATOM 793 C CA . ILE A 1 94 ? -7.961 4.553 -8.166 1.00 74.50 94 ILE A CA 1
ATOM 794 C C . ILE A 1 94 ? -6.910 5.627 -7.825 1.00 74.50 94 ILE A C 1
ATOM 796 O O . ILE A 1 94 ? -6.276 5.551 -6.770 1.00 74.50 94 ILE A O 1
ATOM 800 N N . GLU A 1 95 ? -6.747 6.664 -8.653 1.00 59.34 95 GLU A N 1
ATOM 801 C CA . GLU A 1 95 ? -5.699 7.692 -8.504 1.00 59.34 95 GLU A CA 1
ATOM 802 C C . GLU A 1 95 ? -5.855 8.577 -7.241 1.00 59.34 95 GLU A C 1
ATOM 804 O O . GLU A 1 95 ? -4.905 9.217 -6.790 1.00 59.34 95 GLU A O 1
ATOM 809 N N . TRP A 1 96 ? -7.006 8.538 -6.563 1.00 52.12 96 TRP A N 1
ATOM 810 C CA . TRP A 1 96 ? -7.358 9.484 -5.497 1.00 52.12 96 TRP A CA 1
ATOM 811 C C . TRP A 1 96 ? -6.766 9.273 -4.093 1.00 52.12 96 TRP A C 1
ATOM 813 O O . TRP A 1 96 ? -7.289 9.854 -3.142 1.00 52.12 96 TRP A O 1
ATOM 823 N N . ARG A 1 97 ? -5.691 8.498 -3.861 1.00 52.91 97 ARG A N 1
ATOM 824 C CA . ARG A 1 97 ? -5.226 8.357 -2.453 1.00 52.91 97 ARG A CA 1
ATOM 825 C C . ARG A 1 97 ? -3.755 8.141 -2.136 1.00 52.91 97 ARG A C 1
ATOM 827 O O . ARG A 1 97 ? -3.458 7.850 -0.969 1.00 52.91 97 ARG A O 1
ATOM 834 N N . ILE A 1 98 ? -2.854 8.349 -3.094 1.00 53.59 98 ILE A N 1
ATOM 835 C CA . ILE A 1 98 ? -1.404 8.207 -2.860 1.00 53.59 98 ILE A CA 1
ATOM 836 C C . ILE A 1 98 ? -0.702 9.563 -2.606 1.00 53.59 98 ILE A C 1
ATOM 838 O O . ILE A 1 98 ? 0.366 9.568 -2.005 1.00 53.59 98 ILE A O 1
ATOM 842 N N . LEU A 1 99 ? -1.323 10.715 -2.911 1.00 44.19 99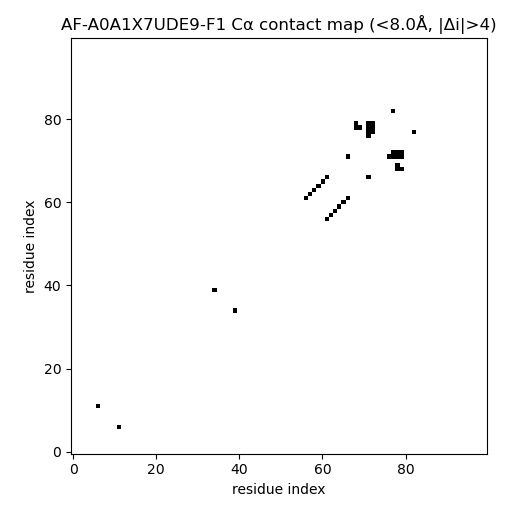 LEU A N 1
ATOM 843 C CA . LEU A 1 99 ? -0.701 12.049 -2.760 1.00 44.19 99 LEU A CA 1
ATOM 844 C C . LEU A 1 99 ? -1.460 13.040 -1.846 1.00 44.19 99 LEU A C 1
ATOM 846 O O . LEU A 1 99 ? -1.574 14.217 -2.171 1.00 44.19 99 LEU A O 1
ATOM 850 N N . THR A 1 100 ? -1.948 12.585 -0.686 1.00 41.06 100 THR A N 1
ATOM 851 C CA . THR A 1 100 ? -2.345 13.458 0.450 1.00 41.06 100 THR A CA 1
ATOM 852 C C . THR A 1 100 ? -2.136 12.762 1.786 1.00 41.06 100 THR A C 1
ATOM 854 O O . THR A 1 100 ? -2.606 11.591 1.903 1.00 41.06 100 THR A O 1
#

Mean predicted aligned error: 15.44 Å